Protein AF-A0A923NG20-F1 (afdb_monomer_lite)

Radius of gyration: 29.88 Å; chains: 1; bounding box: 45×65×89 Å

Organism: NCBI:txid2763644

pLDDT: mean 80.41, std 17.24, range [39.41, 97.44]

Structure (mmCIF, N/CA/C/O backbone):
data_AF-A0A923NG20-F1
#
_entry.id   AF-A0A923NG20-F1
#
loop_
_atom_site.group_PDB
_atom_site.id
_atom_site.type_symbol
_atom_site.label_atom_id
_atom_site.label_alt_id
_atom_site.label_comp_id
_atom_site.label_asym_id
_atom_site.label_entity_id
_atom_site.label_seq_id
_atom_site.pdbx_PDB_ins_code
_atom_site.Cartn_x
_atom_site.Cartn_y
_atom_site.Cartn_z
_atom_site.occupancy
_atom_site.B_iso_or_equiv
_atom_site.auth_seq_id
_atom_site.auth_comp_id
_atom_site.auth_asym_id
_atom_site.auth_atom_id
_atom_site.pdbx_PDB_model_num
ATOM 1 N N . MET A 1 1 ? -19.474 54.830 -67.918 1.00 56.19 1 MET A N 1
ATOM 2 C CA . MET A 1 1 ? -18.705 54.546 -66.685 1.00 56.19 1 MET A CA 1
ATOM 3 C C . MET A 1 1 ? -19.682 53.939 -65.686 1.00 56.19 1 MET A C 1
ATOM 5 O O . MET A 1 1 ? -20.847 54.285 -65.805 1.00 56.19 1 MET A O 1
ATOM 9 N N . GLU A 1 2 ? -19.210 53.059 -64.791 1.00 54.00 2 GLU A N 1
ATOM 10 C CA . GLU A 1 2 ? -19.953 52.134 -63.886 1.00 54.00 2 GLU A CA 1
ATOM 11 C C . GLU A 1 2 ? -20.268 50.767 -64.541 1.00 54.00 2 GLU A C 1
ATOM 13 O O . GLU A 1 2 ? -21.149 50.670 -65.385 1.00 54.00 2 GLU A O 1
ATOM 18 N N . THR A 1 3 ? -19.420 49.725 -64.484 1.00 66.88 3 THR A N 1
ATOM 19 C CA . THR A 1 3 ? -18.945 48.844 -63.380 1.00 66.88 3 THR A CA 1
ATOM 20 C C . THR A 1 3 ? -20.034 48.015 -62.691 1.00 66.88 3 THR A C 1
ATOM 22 O O . THR A 1 3 ? -20.450 48.321 -61.580 1.00 66.88 3 THR A O 1
ATOM 25 N N . GLY A 1 4 ? -20.421 46.901 -63.319 1.00 59.19 4 GLY A N 1
ATOM 26 C CA . GLY A 1 4 ? -21.027 45.751 -62.641 1.00 59.19 4 GLY A CA 1
ATOM 27 C C . GLY A 1 4 ? -19.992 44.637 -62.494 1.00 59.19 4 GLY A C 1
ATOM 28 O O . GLY A 1 4 ? -19.890 43.771 -63.357 1.00 59.19 4 GLY A O 1
ATOM 29 N N . PHE A 1 5 ? -19.173 44.714 -61.443 1.00 60.91 5 PHE A N 1
ATOM 30 C CA . PHE A 1 5 ? -18.238 43.661 -61.046 1.00 60.91 5 PHE A CA 1
ATOM 31 C C . PHE A 1 5 ? -19.027 42.418 -60.623 1.00 60.91 5 PHE A C 1
ATOM 33 O O . PHE A 1 5 ? -19.890 42.497 -59.752 1.00 60.91 5 PHE A O 1
ATOM 40 N N . ILE A 1 6 ? -18.707 41.261 -61.198 1.00 67.94 6 ILE A N 1
ATOM 41 C CA . ILE A 1 6 ? -19.095 39.981 -60.606 1.00 67.94 6 ILE A CA 1
ATOM 42 C C . ILE A 1 6 ? -18.105 39.734 -59.472 1.00 67.94 6 ILE A C 1
ATOM 44 O O . ILE A 1 6 ? -16.934 39.444 -59.716 1.00 67.94 6 ILE A O 1
ATOM 48 N N . THR A 1 7 ? -18.550 39.919 -58.235 1.00 65.69 7 THR A N 1
ATOM 49 C CA . THR A 1 7 ? -17.768 39.587 -57.044 1.00 65.69 7 THR A CA 1
ATOM 50 C C . THR A 1 7 ? -17.602 38.065 -56.983 1.00 65.69 7 THR A C 1
ATOM 52 O O . THR A 1 7 ? -18.611 37.355 -56.949 1.00 65.69 7 THR A O 1
ATOM 55 N N . PRO A 1 8 ? -16.370 37.528 -56.986 1.00 71.69 8 PRO A N 1
ATOM 56 C CA . PRO A 1 8 ? -16.162 36.094 -56.835 1.00 71.69 8 PRO A CA 1
ATOM 57 C C . PRO A 1 8 ? -16.614 35.647 -55.445 1.00 71.69 8 PRO A C 1
ATOM 59 O O . PRO A 1 8 ? -16.351 36.330 -54.454 1.00 71.69 8 PRO A O 1
ATOM 62 N N . ILE A 1 9 ? -17.275 34.492 -55.372 1.00 73.81 9 ILE A N 1
ATOM 63 C CA . ILE A 1 9 ? -17.686 33.882 -54.104 1.00 73.81 9 ILE A CA 1
ATOM 64 C C . ILE A 1 9 ? -16.421 33.538 -53.311 1.00 73.81 9 ILE A C 1
ATOM 66 O O . ILE A 1 9 ? -15.647 32.666 -53.704 1.00 73.81 9 ILE A O 1
ATOM 70 N N . GLN A 1 10 ? -16.212 34.240 -52.200 1.00 69.31 10 GLN A N 1
ATOM 71 C CA . GLN A 1 10 ? -15.175 33.924 -51.226 1.00 69.31 10 GLN A CA 1
ATOM 72 C C . GLN A 1 10 ? -15.714 32.845 -50.288 1.00 69.31 10 GLN A C 1
ATOM 74 O O . GLN A 1 10 ? -16.764 33.011 -49.667 1.00 69.31 10 GLN A O 1
ATOM 79 N N . ILE A 1 11 ? -15.007 31.721 -50.214 1.00 72.06 11 ILE A N 1
ATOM 80 C CA . ILE A 1 11 ? -15.287 30.664 -49.241 1.00 72.06 11 ILE A CA 1
ATOM 81 C C . ILE A 1 11 ? -14.956 31.251 -47.857 1.00 72.06 11 ILE A C 1
ATOM 83 O O . ILE A 1 11 ? -13.846 31.760 -47.695 1.00 72.06 11 ILE A O 1
ATOM 87 N N . PRO A 1 12 ? -15.877 31.242 -46.876 1.00 64.81 12 PRO A N 1
ATOM 88 C CA . PRO A 1 12 ? -15.592 31.789 -45.554 1.00 64.81 12 PRO A CA 1
ATOM 89 C C . PRO A 1 12 ? -14.424 31.023 -44.916 1.00 64.81 12 PRO A C 1
ATOM 91 O O . PRO A 1 12 ? -14.451 29.793 -44.853 1.00 64.81 12 PRO A O 1
ATOM 94 N N . GLU A 1 13 ? -13.405 31.746 -44.433 1.00 59.59 13 GLU A N 1
ATOM 95 C CA . GLU A 1 13 ? -12.200 31.181 -43.790 1.00 59.59 13 GLU A CA 1
ATOM 96 C C . GLU A 1 13 ? -12.524 30.244 -42.609 1.00 59.59 13 GLU A C 1
ATOM 98 O O . GLU A 1 13 ? -11.712 29.398 -42.242 1.00 59.59 13 GLU A O 1
ATOM 103 N N . SER A 1 14 ? -13.742 30.313 -42.064 1.00 59.16 14 SER A N 1
ATOM 104 C CA . SER A 1 14 ? -14.224 29.431 -40.999 1.00 59.16 14 SER A CA 1
ATOM 105 C C . SER A 1 14 ? -14.473 27.979 -41.423 1.00 59.16 14 SER A C 1
ATOM 107 O O . SER A 1 14 ? -14.622 27.132 -40.551 1.00 59.16 14 SER A O 1
ATOM 109 N N . LEU A 1 15 ? -14.495 27.656 -42.724 1.00 56.03 15 LEU A N 1
ATOM 110 C CA . LEU A 1 15 ? -14.604 26.266 -43.202 1.00 56.03 15 LEU A CA 1
ATOM 111 C C . LEU A 1 15 ? -13.257 25.532 -43.251 1.00 56.03 15 LEU A C 1
ATOM 113 O O . LEU A 1 15 ? -13.236 24.308 -43.338 1.00 56.03 15 LEU A O 1
ATOM 117 N N . PHE A 1 16 ? -12.146 26.270 -43.184 1.00 58.75 16 PHE A N 1
ATOM 118 C CA . PHE A 1 16 ? -10.800 25.708 -43.036 1.00 58.75 16 PHE A CA 1
ATOM 119 C C . PHE A 1 16 ? -10.296 25.761 -41.595 1.00 58.75 16 PHE A C 1
ATOM 121 O O . PHE A 1 16 ? -9.258 25.176 -41.289 1.00 58.75 16 PHE A O 1
ATOM 128 N N . GLN A 1 17 ? -11.059 26.375 -40.688 1.00 57.69 17 GLN A N 1
ATOM 129 C CA . GLN A 1 17 ? -10.922 26.112 -39.266 1.00 57.69 17 GLN A CA 1
ATOM 130 C C . GLN A 1 17 ? -11.603 24.768 -38.973 1.00 57.69 17 GLN A C 1
ATOM 132 O O . GLN A 1 17 ? -12.651 24.690 -38.336 1.00 57.69 17 GLN A O 1
ATOM 137 N N . THR A 1 18 ? -10.985 23.686 -39.454 1.00 47.91 18 THR A N 1
ATOM 138 C CA . THR A 1 18 ? -11.006 22.444 -38.689 1.00 47.91 18 THR A CA 1
ATOM 139 C C . THR A 1 18 ? -10.525 22.858 -37.316 1.00 47.91 18 THR A C 1
ATOM 141 O O . THR A 1 18 ? -9.363 23.241 -37.164 1.00 47.91 18 THR A O 1
ATOM 144 N N . ASP A 1 19 ? -11.466 22.905 -36.374 1.00 47.62 19 ASP A N 1
ATOM 145 C CA . ASP A 1 19 ? -11.202 22.899 -34.950 1.00 47.62 19 ASP A CA 1
ATOM 146 C C . ASP A 1 19 ? -9.984 22.012 -34.752 1.00 47.62 19 ASP A C 1
ATOM 148 O O . ASP A 1 19 ? -10.009 20.813 -35.043 1.00 47.62 19 ASP A O 1
ATOM 152 N N . SER A 1 20 ? -8.867 22.656 -34.437 1.00 51.12 20 SER A N 1
ATOM 153 C CA . SER A 1 20 ? -7.595 22.025 -34.167 1.00 51.12 20 SER A CA 1
ATOM 154 C C . SER A 1 20 ? -7.740 21.299 -32.838 1.00 51.12 20 SER A C 1
ATOM 156 O O . SER A 1 20 ? -7.137 21.661 -31.831 1.00 51.12 20 SER A O 1
ATOM 158 N N . THR A 1 21 ? -8.584 20.271 -32.833 1.00 47.34 21 THR A N 1
ATOM 159 C CA . THR A 1 21 ? -8.534 19.200 -31.873 1.00 47.34 21 THR A CA 1
ATOM 160 C C . THR A 1 21 ? -7.180 18.542 -32.075 1.00 47.34 21 THR A C 1
ATOM 162 O O . THR A 1 21 ? -6.831 18.101 -33.169 1.00 47.34 21 THR A O 1
ATOM 165 N N . GLN A 1 22 ? -6.435 18.494 -30.977 1.00 51.75 22 GLN A N 1
ATOM 166 C CA . GLN A 1 22 ? -5.120 17.888 -30.846 1.00 51.75 22 GLN A CA 1
ATOM 167 C C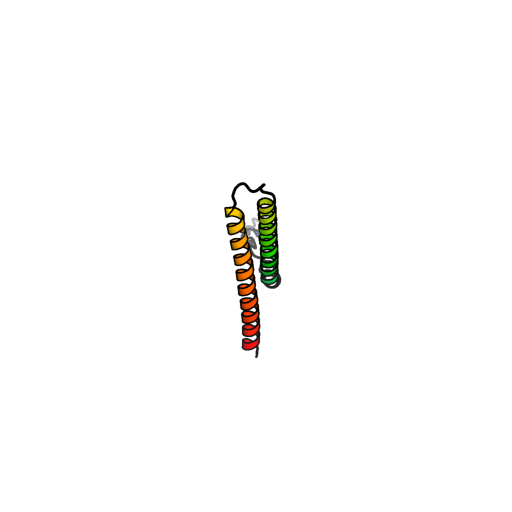 . GLN A 1 22 ? -3.961 18.734 -31.384 1.00 51.75 22 GLN A C 1
ATOM 169 O O . GLN A 1 22 ? -3.292 18.439 -32.371 1.00 51.75 22 GLN A O 1
ATOM 174 N N . THR A 1 23 ? -3.621 19.734 -30.574 1.00 39.41 23 THR A N 1
ATOM 175 C CA . THR A 1 23 ? -2.231 19.993 -30.196 1.00 39.41 23 THR A CA 1
ATOM 176 C C . THR A 1 23 ? -1.521 18.673 -29.858 1.00 39.41 23 THR A C 1
ATOM 178 O O . THR A 1 23 ? -1.455 18.253 -28.705 1.00 39.41 23 THR A O 1
ATOM 181 N N . VAL A 1 24 ? -0.978 17.998 -30.870 1.00 47.84 24 VAL A N 1
ATOM 182 C CA . VAL A 1 24 ? 0.093 17.011 -30.709 1.00 47.84 24 VAL A CA 1
ATOM 183 C C . VAL A 1 24 ? 1.361 17.817 -30.458 1.00 47.84 24 VAL A C 1
ATOM 185 O O . VAL A 1 24 ? 2.144 18.122 -31.350 1.00 47.84 24 VAL A O 1
ATOM 188 N N . GLY A 1 25 ? 1.484 18.277 -29.222 1.00 47.03 25 GLY A N 1
ATOM 189 C CA . GLY A 1 25 ? 2.571 19.116 -28.761 1.00 47.03 25 GLY A CA 1
ATOM 190 C C . GLY A 1 25 ? 2.692 18.948 -27.261 1.00 47.03 25 GLY A C 1
ATOM 191 O O . GLY A 1 25 ? 2.121 19.744 -26.524 1.00 47.03 25 GLY A O 1
ATOM 192 N N . SER A 1 26 ? 3.448 17.918 -26.855 1.00 45.06 26 SER A N 1
ATOM 193 C CA . SER A 1 26 ? 3.917 17.580 -25.489 1.00 45.06 26 SER A CA 1
ATOM 194 C C . SER A 1 26 ? 3.394 16.273 -24.867 1.00 45.06 26 SER A C 1
ATOM 196 O O . SER A 1 26 ? 3.396 16.144 -23.650 1.00 45.06 26 SER A O 1
ATOM 198 N N . THR A 1 27 ? 3.040 15.249 -25.650 1.00 47.94 27 THR A N 1
ATOM 199 C CA . THR A 1 27 ? 2.799 13.893 -25.095 1.00 47.94 27 THR A CA 1
ATOM 200 C C . THR A 1 27 ? 4.069 13.255 -24.496 1.00 47.94 27 THR A C 1
ATOM 202 O O . THR A 1 27 ? 3.987 12.331 -23.694 1.00 47.94 27 THR A O 1
ATOM 205 N N . ASP A 1 28 ? 5.260 13.765 -24.822 1.00 51.53 28 ASP A N 1
ATOM 206 C CA . ASP A 1 28 ? 6.535 13.194 -24.358 1.00 51.53 28 ASP A CA 1
ATOM 207 C C . ASP A 1 28 ? 6.865 13.537 -22.887 1.00 51.53 28 ASP A C 1
ATOM 209 O O . ASP A 1 28 ? 7.531 12.777 -22.182 1.00 51.53 28 ASP A O 1
ATOM 213 N N . THR A 1 29 ? 6.362 14.668 -22.379 1.00 52.44 29 THR A N 1
ATOM 214 C CA . THR A 1 29 ? 6.586 15.081 -20.981 1.00 52.44 29 THR A CA 1
ATOM 215 C C . THR A 1 29 ? 5.569 14.445 -20.035 1.00 52.44 29 THR A C 1
ATOM 217 O O . THR A 1 29 ? 5.930 14.066 -18.922 1.00 52.44 29 THR A O 1
ATOM 220 N N . GLU A 1 30 ? 4.324 14.269 -20.487 1.00 56.47 30 GLU A N 1
ATOM 221 C CA . GLU A 1 30 ? 3.260 13.604 -19.723 1.00 56.47 30 GLU A CA 1
ATOM 222 C C . GLU A 1 30 ? 3.631 12.138 -19.448 1.00 56.47 30 GLU A C 1
ATOM 224 O O . GLU A 1 30 ? 3.593 11.678 -18.310 1.00 56.47 30 GLU A O 1
ATOM 229 N N . ASN A 1 31 ? 4.136 11.431 -20.465 1.00 59.28 31 ASN A N 1
ATOM 230 C CA . ASN A 1 31 ? 4.442 10.004 -20.370 1.00 59.28 31 ASN A CA 1
ATOM 231 C C . ASN A 1 31 ? 5.626 9.684 -19.432 1.00 59.28 31 ASN A C 1
ATOM 233 O O . ASN A 1 31 ? 5.670 8.623 -18.809 1.00 59.28 31 ASN A O 1
ATOM 237 N N . ARG A 1 32 ? 6.572 10.621 -19.259 1.00 61.72 32 ARG A N 1
ATOM 238 C CA . ARG A 1 32 ? 7.698 10.470 -18.313 1.00 61.72 32 ARG A CA 1
ATOM 239 C C . ARG A 1 32 ? 7.264 10.555 -16.844 1.00 61.72 32 ARG A C 1
ATOM 241 O O . ARG A 1 32 ? 7.999 10.073 -15.983 1.00 61.72 32 ARG A O 1
ATOM 248 N N . GLY A 1 33 ? 6.102 11.150 -16.557 1.00 79.25 33 GLY A N 1
ATOM 249 C CA . GLY A 1 33 ? 5.526 11.252 -15.211 1.00 79.25 33 GLY A CA 1
ATOM 250 C C . GLY A 1 33 ? 4.647 10.064 -14.819 1.00 79.25 33 GLY A C 1
ATOM 251 O O . GLY A 1 33 ? 4.683 9.645 -13.666 1.00 79.25 33 GLY A O 1
ATOM 252 N N . ILE A 1 34 ? 3.952 9.448 -15.783 1.00 82.75 34 ILE A N 1
ATOM 253 C CA . ILE A 1 34 ? 2.924 8.420 -15.528 1.00 82.75 34 ILE A CA 1
ATOM 254 C C . ILE A 1 34 ? 3.441 7.262 -14.664 1.00 82.75 34 ILE A C 1
ATOM 256 O O . ILE A 1 34 ? 2.764 6.846 -13.728 1.00 82.75 34 ILE A O 1
ATOM 260 N N . PHE A 1 35 ? 4.652 6.751 -14.922 1.00 83.19 35 PHE A N 1
ATOM 261 C CA . PHE A 1 35 ? 5.220 5.676 -14.097 1.00 83.19 35 PHE A CA 1
ATOM 262 C C . PHE A 1 35 ? 5.450 6.117 -12.648 1.00 83.19 35 PHE A C 1
ATOM 264 O O . PHE A 1 35 ? 5.096 5.394 -11.718 1.00 83.19 35 PHE A O 1
ATOM 271 N N . LYS A 1 36 ? 6.033 7.306 -12.453 1.00 87.44 36 LYS A N 1
ATOM 272 C CA . LYS A 1 36 ? 6.273 7.867 -11.121 1.00 87.44 36 LYS A CA 1
ATOM 273 C C . LYS A 1 36 ? 4.949 8.049 -10.385 1.00 87.44 36 LYS A C 1
ATOM 275 O O . LYS A 1 36 ? 4.877 7.718 -9.204 1.00 87.44 36 LYS A O 1
ATOM 280 N N . ASP A 1 37 ? 3.924 8.539 -11.070 1.00 90.81 37 ASP A N 1
ATOM 281 C CA . ASP A 1 37 ? 2.617 8.803 -10.476 1.00 90.81 37 ASP A CA 1
ATOM 282 C C . ASP A 1 37 ? 1.922 7.496 -10.082 1.00 90.81 37 ASP A C 1
ATOM 284 O O . ASP A 1 37 ? 1.493 7.354 -8.941 1.00 90.81 37 ASP A O 1
ATOM 288 N N . ILE A 1 38 ? 1.894 6.493 -10.968 1.00 89.44 38 ILE A N 1
ATOM 289 C CA . ILE A 1 38 ? 1.362 5.156 -10.657 1.00 89.44 38 ILE A CA 1
ATOM 290 C C . ILE A 1 38 ? 2.119 4.526 -9.482 1.00 89.44 38 ILE A C 1
ATOM 292 O O . ILE A 1 38 ? 1.493 4.029 -8.550 1.00 89.44 38 ILE A O 1
ATOM 296 N N . PHE A 1 39 ? 3.454 4.572 -9.494 1.00 90.88 39 PHE A N 1
ATOM 297 C CA . PHE A 1 39 ? 4.268 4.014 -8.415 1.00 90.88 39 PHE A CA 1
ATOM 298 C C . PHE A 1 39 ? 4.019 4.733 -7.084 1.00 90.88 39 PHE A C 1
ATOM 300 O O . PHE A 1 39 ? 3.853 4.085 -6.056 1.00 90.88 39 PHE A O 1
ATOM 307 N N . THR A 1 40 ? 3.934 6.065 -7.102 1.00 93.25 40 THR A N 1
ATOM 308 C CA . THR A 1 40 ? 3.626 6.864 -5.906 1.00 93.25 40 THR A CA 1
ATOM 309 C C . THR A 1 40 ? 2.239 6.519 -5.368 1.00 93.25 40 THR A C 1
ATOM 311 O O . THR A 1 40 ? 2.086 6.311 -4.170 1.00 93.25 40 THR A O 1
ATOM 314 N N . ASN A 1 41 ? 1.244 6.378 -6.248 1.00 94.19 41 ASN A N 1
ATOM 315 C CA . ASN A 1 41 ? -0.105 5.968 -5.866 1.00 94.19 41 ASN A CA 1
ATOM 316 C C . ASN A 1 41 ? -0.137 4.562 -5.257 1.00 94.19 41 ASN A C 1
ATOM 318 O O . ASN A 1 41 ? -0.841 4.353 -4.279 1.00 94.19 41 ASN A O 1
ATOM 322 N N . MET A 1 42 ? 0.642 3.611 -5.779 1.00 92.56 42 MET A N 1
ATOM 323 C CA . MET A 1 42 ? 0.737 2.267 -5.194 1.00 92.56 42 MET A CA 1
ATOM 324 C C . MET A 1 42 ? 1.400 2.273 -3.818 1.00 92.56 42 MET A C 1
ATOM 326 O O . MET A 1 42 ? 0.936 1.577 -2.924 1.00 92.56 42 MET A O 1
ATOM 330 N N . VAL A 1 43 ? 2.457 3.067 -3.626 1.00 95.94 43 VAL A N 1
ATOM 331 C CA . VAL A 1 43 ? 3.079 3.230 -2.303 1.00 95.94 43 VAL A CA 1
ATOM 332 C C . VAL A 1 43 ? 2.081 3.831 -1.317 1.00 95.94 43 VAL A C 1
ATOM 334 O O . VAL A 1 43 ? 1.929 3.308 -0.220 1.00 95.94 43 VAL A O 1
ATOM 337 N N . ASN A 1 44 ? 1.358 4.876 -1.724 1.00 96.75 44 ASN A N 1
ATOM 338 C CA . ASN A 1 44 ? 0.309 5.467 -0.894 1.00 96.75 44 ASN A CA 1
ATOM 339 C C . ASN A 1 44 ? -0.800 4.456 -0.577 1.00 96.75 44 ASN A C 1
ATOM 341 O O . ASN A 1 44 ? -1.274 4.422 0.550 1.00 96.75 44 ASN A O 1
ATOM 345 N N . ASN A 1 45 ? -1.180 3.619 -1.546 1.00 96.00 45 ASN A N 1
ATOM 346 C CA . ASN A 1 45 ? -2.198 2.595 -1.350 1.00 96.00 45 ASN A CA 1
ATOM 347 C C . ASN A 1 45 ? -1.767 1.542 -0.321 1.00 96.00 45 ASN A C 1
ATOM 349 O O . ASN A 1 45 ? -2.577 1.187 0.524 1.00 96.00 45 ASN A O 1
ATOM 353 N N . VAL A 1 46 ? -0.502 1.105 -0.332 1.00 96.88 46 VAL A N 1
ATOM 354 C CA . VAL A 1 46 ? 0.032 0.220 0.718 1.00 96.88 46 VAL A CA 1
ATOM 355 C C . VAL A 1 46 ? -0.108 0.881 2.087 1.00 96.88 46 VAL A C 1
ATOM 357 O O . VAL A 1 46 ? -0.713 0.291 2.976 1.00 96.88 46 VAL A O 1
ATOM 360 N N . THR A 1 47 ? 0.362 2.122 2.233 1.00 97.19 47 THR A N 1
ATOM 361 C CA . THR A 1 47 ? 0.261 2.862 3.499 1.00 97.19 47 THR A CA 1
ATOM 362 C C . THR A 1 47 ? -1.188 2.993 3.978 1.00 97.19 47 THR A C 1
ATOM 364 O O . THR A 1 47 ? -1.466 2.768 5.149 1.00 97.19 47 THR A O 1
ATOM 367 N N . GLU A 1 48 ? -2.121 3.317 3.081 1.00 97.44 48 GLU A N 1
ATOM 368 C CA . GLU A 1 48 ? -3.548 3.458 3.401 1.00 97.44 48 GLU A CA 1
ATOM 369 C C . GLU A 1 48 ? -4.176 2.126 3.841 1.00 97.44 48 GLU A C 1
ATOM 371 O O . GLU A 1 48 ? -4.936 2.077 4.811 1.00 97.44 48 GLU A O 1
ATOM 376 N N . THR A 1 49 ? -3.839 1.025 3.163 1.00 96.50 49 THR A N 1
ATOM 377 C CA . THR A 1 49 ? -4.320 -0.310 3.546 1.00 96.50 49 THR A CA 1
ATOM 378 C C . THR A 1 49 ? -3.726 -0.788 4.873 1.00 96.50 49 THR A C 1
ATOM 380 O O . THR A 1 49 ? -4.439 -1.402 5.666 1.00 96.50 49 THR A O 1
ATOM 383 N N . GLU A 1 50 ? -2.461 -0.465 5.161 1.00 95.81 50 GLU A N 1
ATOM 384 C CA . GLU A 1 50 ? -1.827 -0.749 6.455 1.00 95.81 50 GLU A CA 1
ATOM 385 C C . GLU A 1 50 ? -2.458 0.073 7.587 1.00 95.81 50 GLU A C 1
ATOM 387 O O . GLU A 1 50 ? -2.782 -0.486 8.632 1.00 95.81 50 GLU A O 1
ATOM 392 N N . GLU A 1 51 ? -2.712 1.368 7.375 1.00 97.00 51 GLU A N 1
ATOM 393 C CA . GLU A 1 51 ? -3.387 2.229 8.358 1.00 97.00 51 GLU A CA 1
ATOM 394 C C . GLU A 1 51 ? -4.816 1.738 8.643 1.00 97.00 51 GLU A C 1
ATOM 396 O O . GLU A 1 51 ? -5.259 1.692 9.794 1.00 97.00 51 GLU A O 1
ATOM 401 N N . THR A 1 52 ? -5.526 1.298 7.601 1.00 95.25 52 THR A N 1
ATOM 402 C CA . THR A 1 52 ? -6.861 0.702 7.736 1.00 95.25 52 THR A CA 1
ATOM 403 C C . THR A 1 52 ? -6.813 -0.579 8.569 1.00 95.25 52 THR A C 1
ATOM 405 O O . THR A 1 52 ? -7.648 -0.768 9.456 1.00 95.25 52 THR A O 1
ATOM 408 N N . LEU A 1 53 ? -5.835 -1.454 8.318 1.00 95.25 53 LEU A N 1
ATOM 409 C CA . LEU A 1 53 ? -5.628 -2.660 9.116 1.00 95.25 53 LEU A CA 1
ATOM 410 C C . LEU A 1 53 ? -5.343 -2.312 10.581 1.00 95.25 53 LEU A C 1
ATOM 412 O O . LEU A 1 53 ? -6.023 -2.834 11.463 1.00 95.25 53 LEU A O 1
ATOM 416 N N . GLU A 1 54 ? -4.405 -1.401 10.843 1.00 94.81 54 GLU A N 1
ATOM 417 C CA . GLU A 1 54 ? -4.031 -0.986 12.200 1.00 94.81 54 GLU A CA 1
ATOM 418 C C . GLU A 1 54 ?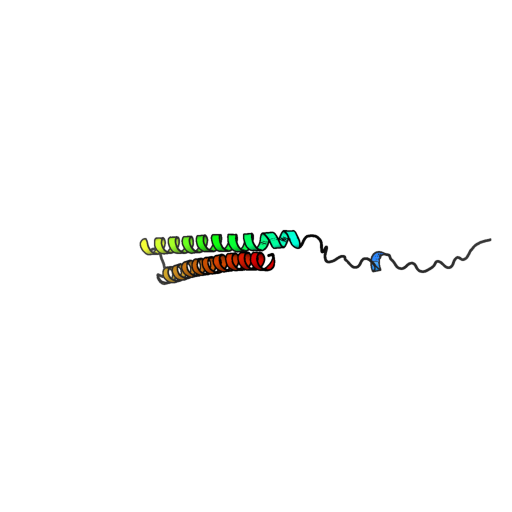 -5.235 -0.422 12.967 1.00 94.81 54 GLU A C 1
ATOM 420 O O . GLU A 1 54 ? -5.480 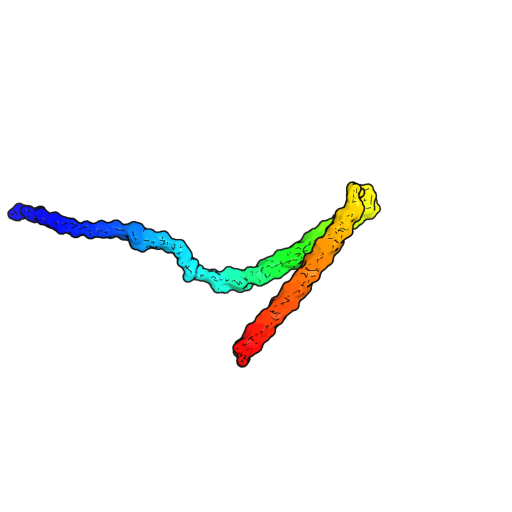-0.776 14.126 1.00 94.81 54 GLU A O 1
ATOM 425 N N . GLN A 1 55 ? -6.051 0.406 12.309 1.00 93.88 55 GLN A N 1
ATOM 426 C CA . GLN A 1 55 ? -7.273 0.940 12.900 1.00 93.88 55 GLN A CA 1
ATOM 427 C C . GLN A 1 55 ? -8.248 -0.178 13.283 1.00 93.88 55 GLN A C 1
ATOM 429 O O . GLN A 1 55 ? -8.841 -0.150 14.367 1.00 93.88 55 GLN A O 1
ATOM 434 N N . GLN A 1 56 ? -8.424 -1.175 12.418 1.00 92.81 56 GLN A N 1
ATOM 435 C CA . GLN A 1 56 ? -9.325 -2.283 12.704 1.00 92.81 56 GLN A CA 1
ATOM 436 C C . GLN A 1 56 ? -8.791 -3.214 13.795 1.00 92.81 56 GLN A C 1
ATOM 438 O O . GLN A 1 56 ? -9.563 -3.646 14.653 1.00 92.81 56 GLN A O 1
ATOM 443 N N . GLU A 1 57 ? -7.486 -3.479 13.823 1.00 92.44 57 GLU A N 1
ATOM 444 C CA . GLU A 1 57 ? -6.836 -4.223 14.905 1.00 92.44 57 GLU A CA 1
ATOM 445 C C . GLU A 1 57 ? -6.994 -3.508 16.251 1.0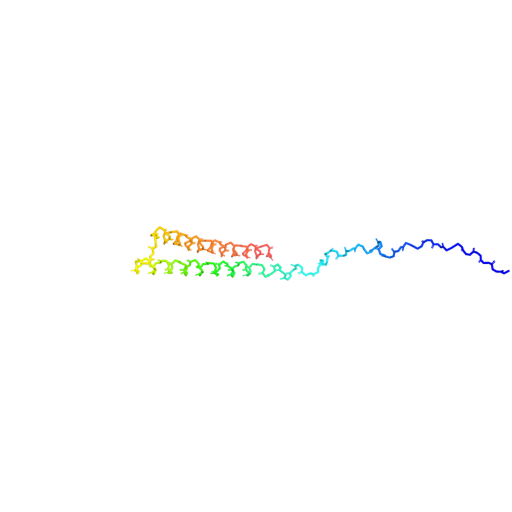0 92.44 57 GLU A C 1
ATOM 447 O O . GLU A 1 57 ? -7.283 -4.143 17.269 1.00 92.44 57 GLU A O 1
ATOM 452 N N . TYR A 1 58 ? -6.892 -2.178 16.261 1.00 93.38 58 TYR A N 1
ATOM 453 C CA . TYR A 1 58 ? -7.134 -1.370 17.452 1.00 93.38 58 TYR A CA 1
ATOM 454 C C . TYR A 1 58 ? -8.586 -1.483 17.946 1.00 93.38 58 TYR A C 1
ATOM 456 O O . TYR A 1 58 ? -8.843 -1.702 19.137 1.00 93.38 58 TYR A O 1
ATOM 464 N N . LEU A 1 59 ? -9.559 -1.369 17.041 1.00 91.50 59 LEU A N 1
ATOM 465 C CA . LEU A 1 59 ? -10.977 -1.526 17.375 1.00 91.50 59 LEU A CA 1
ATOM 466 C C . LEU A 1 59 ? -11.284 -2.939 17.885 1.00 91.50 59 LEU A C 1
ATOM 468 O O . LEU A 1 59 ? -12.038 -3.092 18.849 1.00 91.50 59 LEU A O 1
ATOM 472 N N . LEU A 1 60 ? -10.650 -3.963 17.306 1.00 90.19 60 LEU A N 1
ATOM 473 C CA . LEU A 1 60 ? -10.753 -5.343 17.775 1.00 90.19 60 LEU A CA 1
ATOM 474 C C . LEU A 1 60 ? -10.191 -5.491 19.194 1.00 90.19 60 LEU A C 1
ATOM 476 O O . LEU A 1 60 ? -10.864 -6.036 20.068 1.00 90.19 60 LEU A O 1
ATOM 480 N N . ALA A 1 61 ? -8.986 -4.976 19.447 1.00 89.12 61 ALA A N 1
ATOM 481 C CA . ALA A 1 61 ? -8.319 -5.068 20.746 1.00 89.12 61 ALA A CA 1
ATOM 482 C C . ALA A 1 61 ? -9.081 -4.334 21.861 1.00 89.12 61 ALA A C 1
ATOM 484 O O . ALA A 1 61 ? -9.058 -4.757 23.018 1.00 89.12 61 ALA A O 1
ATOM 485 N N . THR A 1 62 ? -9.779 -3.249 21.519 1.00 93.31 62 THR A N 1
ATOM 486 C CA . THR A 1 62 ? -10.636 -2.504 22.453 1.00 93.31 62 THR A CA 1
ATOM 487 C C . THR A 1 62 ? -12.052 -3.077 22.577 1.00 93.31 62 THR A C 1
ATOM 489 O O . THR A 1 62 ? -12.821 -2.608 23.415 1.00 93.31 62 THR A O 1
ATOM 492 N N . GLY A 1 63 ? -12.402 -4.091 21.777 1.00 88.56 63 GLY A N 1
ATOM 493 C CA . GLY A 1 63 ? -13.731 -4.706 21.762 1.00 88.56 63 GLY A CA 1
ATOM 494 C C . GLY A 1 63 ? -14.830 -3.810 21.184 1.00 88.56 63 GLY A C 1
ATOM 495 O O . GLY A 1 63 ? -16.005 -4.063 21.427 1.00 88.56 63 GLY A O 1
ATOM 496 N N . GLN A 1 64 ? -14.457 -2.756 20.454 1.00 86.19 64 GLN A N 1
ATOM 497 C CA . GLN A 1 64 ? -15.370 -1.799 19.817 1.00 86.19 64 GLN A CA 1
ATOM 498 C C . GLN A 1 64 ? -15.697 -2.171 18.365 1.00 86.19 64 GLN A C 1
ATOM 500 O O . GLN A 1 64 ? -16.389 -1.423 17.680 1.00 86.19 64 GLN A O 1
ATOM 505 N N . LEU A 1 65 ? -15.168 -3.292 17.876 1.00 83.56 65 LEU A N 1
ATOM 506 C CA . LEU A 1 65 ? -15.390 -3.754 16.516 1.00 83.56 65 LEU A CA 1
ATOM 507 C C . LEU A 1 65 ? -16.690 -4.563 16.420 1.00 83.56 65 LEU A C 1
ATOM 509 O O . LEU A 1 65 ? -16.856 -5.557 17.127 1.00 83.56 65 LEU A O 1
ATOM 513 N N . ASP A 1 66 ? -17.578 -4.151 15.515 1.00 76.31 66 ASP A N 1
ATOM 514 C CA . ASP A 1 66 ? -18.868 -4.815 15.289 1.00 76.31 66 ASP A CA 1
ATOM 515 C C . ASP A 1 66 ? -18.719 -6.197 14.624 1.00 76.31 66 ASP A C 1
ATOM 517 O O . ASP A 1 66 ? -19.49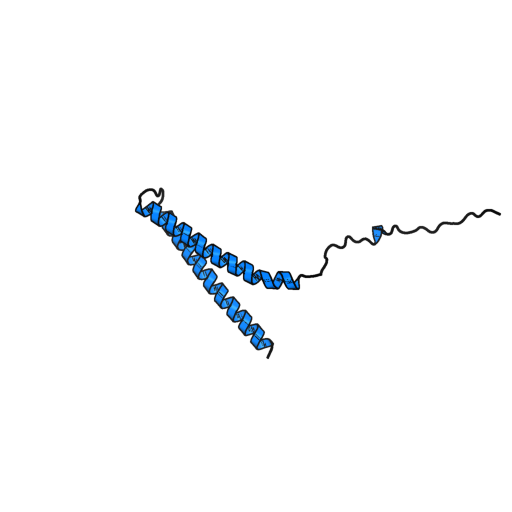6 -7.110 14.910 1.00 76.31 66 ASP A O 1
ATOM 521 N N . ASP A 1 67 ? -17.716 -6.373 13.756 1.00 83.56 67 ASP A N 1
ATOM 522 C CA . ASP A 1 67 ? -17.472 -7.614 13.015 1.00 83.56 67 ASP A CA 1
ATOM 523 C C . ASP A 1 67 ? -15.973 -7.946 12.977 1.00 83.56 67 ASP A C 1
ATOM 525 O O . ASP A 1 67 ? -15.178 -7.254 12.354 1.00 83.56 67 ASP A O 1
ATOM 529 N N . ALA A 1 68 ? -15.572 -9.045 13.619 1.00 81.38 68 ALA A N 1
ATOM 530 C CA . ALA A 1 68 ? -14.173 -9.476 13.666 1.00 81.38 68 ALA A CA 1
ATOM 531 C C . ALA A 1 68 ? -13.601 -9.889 12.296 1.00 81.38 68 ALA A C 1
ATOM 533 O O . ALA A 1 68 ? -12.380 -9.947 12.131 1.00 81.38 68 ALA A O 1
ATOM 534 N N . HIS A 1 69 ? -14.449 -10.195 11.310 1.00 88.38 69 HIS A N 1
ATOM 535 C CA . HIS A 1 69 ? -13.994 -10.612 9.987 1.00 88.38 69 HIS A CA 1
ATOM 536 C C . HIS A 1 69 ? -13.393 -9.454 9.184 1.00 88.38 69 HIS A C 1
ATOM 538 O O . HIS A 1 69 ? -12.558 -9.684 8.307 1.00 88.38 69 HIS A O 1
ATOM 544 N N . THR A 1 70 ? -13.749 -8.211 9.513 1.00 88.62 70 THR A N 1
ATOM 545 C CA . THR A 1 70 ? -13.258 -7.026 8.805 1.00 88.62 70 THR A CA 1
ATOM 546 C C . THR A 1 70 ? -11.741 -6.884 8.937 1.00 88.62 70 THR A C 1
ATOM 548 O O . THR A 1 70 ? -11.083 -6.542 7.960 1.00 88.62 70 THR A O 1
ATOM 551 N N . VAL A 1 71 ? -11.166 -7.254 10.089 1.00 91.62 71 VAL A N 1
ATOM 552 C CA . VAL A 1 71 ? -9.708 -7.239 10.318 1.00 91.62 71 VAL A CA 1
ATOM 553 C C . VAL A 1 71 ? -9.007 -8.205 9.372 1.00 91.62 71 VAL A C 1
ATOM 555 O O . VAL A 1 71 ? -7.969 -7.890 8.803 1.00 91.62 71 VAL A O 1
ATOM 558 N N . THR A 1 72 ? -9.597 -9.383 9.156 1.00 92.50 72 THR A N 1
ATOM 559 C CA . THR A 1 72 ? -9.031 -10.385 8.239 1.00 92.50 72 THR A CA 1
ATOM 560 C C . THR A 1 72 ? -9.103 -9.913 6.785 1.00 92.50 72 THR A C 1
ATOM 562 O O . THR A 1 72 ? -8.184 -10.168 6.004 1.00 92.50 72 THR A O 1
ATOM 565 N N . ILE A 1 73 ? -10.175 -9.202 6.420 1.00 94.00 73 ILE A N 1
ATOM 566 C CA . ILE A 1 73 ? -10.319 -8.578 5.100 1.00 94.00 73 ILE A CA 1
ATOM 567 C C . ILE A 1 73 ? -9.265 -7.481 4.922 1.00 94.00 73 ILE A C 1
ATOM 569 O O . ILE A 1 73 ? -8.503 -7.545 3.962 1.00 94.00 73 ILE A O 1
ATOM 573 N N . ALA A 1 74 ? -9.151 -6.552 5.875 1.00 94.00 74 ALA A N 1
ATOM 574 C CA . ALA A 1 74 ? -8.158 -5.479 5.843 1.00 94.00 74 ALA A CA 1
ATOM 575 C C . ALA A 1 74 ? -6.723 -6.030 5.774 1.00 94.00 74 ALA A C 1
ATOM 577 O O . ALA A 1 74 ? -5.902 -5.539 5.005 1.00 94.00 74 ALA A O 1
ATOM 578 N N . ALA A 1 75 ? -6.437 -7.116 6.498 1.00 94.81 75 ALA A N 1
ATOM 579 C CA . ALA A 1 75 ? -5.137 -7.782 6.447 1.00 94.81 75 ALA A CA 1
ATOM 580 C C . ALA A 1 75 ? -4.852 -8.374 5.062 1.00 94.81 75 ALA A C 1
ATOM 582 O O . ALA A 1 75 ? -3.736 -8.282 4.554 1.00 94.81 75 ALA A O 1
ATOM 583 N N . SER A 1 76 ? -5.872 -8.961 4.433 1.00 95.88 76 SER A N 1
ATOM 584 C CA . SER A 1 76 ? -5.760 -9.489 3.073 1.00 95.88 76 SER A CA 1
ATOM 585 C C . SER A 1 76 ? -5.536 -8.366 2.058 1.00 95.88 76 SER A C 1
ATOM 587 O O . SER A 1 76 ? -4.710 -8.516 1.162 1.00 95.88 76 SER A O 1
ATOM 589 N N . GLU A 1 77 ? -6.228 -7.233 2.203 1.00 95.12 77 GLU A N 1
ATOM 590 C CA . GLU A 1 77 ? -6.055 -6.048 1.354 1.00 95.12 77 GLU A CA 1
ATOM 591 C C . GLU A 1 77 ? -4.648 -5.459 1.467 1.00 95.12 77 GLU A C 1
ATOM 593 O O . GLU A 1 77 ? -3.993 -5.272 0.440 1.00 95.12 77 GLU A O 1
ATOM 598 N N . ALA A 1 78 ? -4.149 -5.260 2.690 1.00 96.50 78 ALA A N 1
ATOM 599 C CA . ALA A 1 78 ? -2.792 -4.776 2.931 1.00 96.50 78 ALA A CA 1
ATOM 600 C C . ALA A 1 78 ? -1.737 -5.710 2.321 1.00 96.50 78 ALA A C 1
ATOM 602 O O . ALA A 1 78 ? -0.840 -5.266 1.601 1.00 96.50 78 ALA A O 1
ATOM 603 N N . GLN A 1 79 ? -1.887 -7.023 2.516 1.00 96.94 79 GLN A N 1
ATOM 604 C CA . GLN A 1 79 ? -0.976 -8.003 1.928 1.00 96.94 79 GLN A CA 1
ATOM 605 C C . GLN A 1 79 ? -0.998 -7.962 0.391 1.00 96.94 79 GLN A C 1
ATOM 607 O O . GLN A 1 79 ? 0.058 -7.946 -0.244 1.00 96.94 79 GLN A O 1
ATOM 612 N N . MET A 1 80 ? -2.184 -7.902 -0.224 1.00 96.81 80 MET A N 1
ATOM 613 C CA . MET A 1 80 ? -2.318 -7.810 -1.682 1.00 96.81 80 MET A CA 1
ATOM 614 C C . MET A 1 80 ? -1.704 -6.521 -2.244 1.00 96.81 80 MET A C 1
ATOM 616 O O . MET A 1 80 ? -1.070 -6.563 -3.302 1.00 96.81 80 MET A O 1
ATOM 620 N N . ALA A 1 81 ? -1.869 -5.387 -1.556 1.00 96.50 81 ALA A N 1
ATOM 621 C CA . ALA A 1 81 ? -1.281 -4.112 -1.958 1.00 96.50 81 ALA A CA 1
ATOM 622 C C . ALA A 1 81 ? 0.254 -4.192 -1.983 1.00 96.50 81 ALA A C 1
ATOM 624 O O . ALA A 1 81 ? 0.888 -3.787 -2.965 1.00 96.50 81 ALA A O 1
ATOM 625 N N . VAL A 1 82 ? 0.858 -4.788 -0.948 1.00 96.69 82 VAL A N 1
ATOM 626 C CA . VAL A 1 82 ? 2.309 -5.019 -0.878 1.00 96.69 82 VAL A CA 1
ATOM 627 C C . VAL A 1 82 ? 2.774 -5.932 -2.012 1.00 96.69 82 VAL A C 1
ATOM 629 O O . VAL A 1 82 ? 3.735 -5.609 -2.717 1.00 96.69 82 VAL A O 1
ATOM 632 N N . ASP A 1 83 ? 2.083 -7.049 -2.237 1.00 96.94 83 ASP A N 1
ATOM 633 C CA . ASP A 1 83 ? 2.440 -8.005 -3.287 1.00 96.94 83 ASP A CA 1
ATOM 634 C C . ASP A 1 83 ? 2.386 -7.365 -4.682 1.00 96.94 83 ASP A C 1
ATOM 636 O O . ASP A 1 83 ? 3.264 -7.601 -5.522 1.00 96.94 83 ASP A O 1
ATOM 640 N N . LEU A 1 84 ? 1.383 -6.519 -4.932 1.00 95.19 84 LEU A N 1
ATOM 641 C CA . LEU A 1 84 ? 1.260 -5.760 -6.172 1.00 95.19 84 LEU A CA 1
ATOM 642 C C . LEU A 1 84 ? 2.414 -4.763 -6.339 1.00 95.19 84 LEU A C 1
ATOM 644 O O . LEU A 1 84 ? 3.017 -4.697 -7.415 1.00 95.19 84 LEU A O 1
ATOM 648 N N . LEU A 1 85 ? 2.764 -4.022 -5.284 1.00 94.88 85 LEU A N 1
ATOM 649 C CA . LEU A 1 85 ? 3.880 -3.076 -5.301 1.00 94.88 85 LEU A CA 1
ATOM 650 C C . LEU A 1 85 ? 5.204 -3.780 -5.630 1.00 94.88 85 LEU A C 1
ATOM 652 O O . LEU A 1 85 ? 5.982 -3.292 -6.455 1.00 94.88 85 LEU A O 1
ATOM 656 N N . VAL A 1 86 ? 5.459 -4.945 -5.030 1.00 96.25 86 VAL A N 1
ATOM 657 C CA . VAL A 1 86 ? 6.667 -5.741 -5.295 1.00 96.25 86 VAL A CA 1
ATOM 658 C C . VAL A 1 86 ? 6.713 -6.204 -6.752 1.00 96.25 86 VAL A C 1
ATOM 660 O O . VAL A 1 86 ? 7.750 -6.064 -7.409 1.00 96.25 86 VAL A O 1
ATOM 663 N N . GLN A 1 87 ? 5.600 -6.710 -7.288 1.00 94.88 87 GLN A N 1
ATOM 664 C CA . GLN A 1 87 ? 5.511 -7.121 -8.693 1.00 94.88 87 GLN A CA 1
ATOM 665 C C . GLN A 1 87 ? 5.783 -5.952 -9.644 1.00 94.88 87 GLN A C 1
ATOM 667 O O . GLN A 1 87 ? 6.561 -6.086 -10.591 1.00 94.88 87 GLN A O 1
ATOM 672 N N . MET A 1 88 ? 5.205 -4.787 -9.360 1.00 92.12 88 MET A N 1
ATOM 673 C CA . MET A 1 88 ? 5.400 -3.572 -10.147 1.00 92.12 88 MET A CA 1
ATOM 674 C C . MET A 1 88 ? 6.837 -3.056 -10.077 1.00 92.12 88 MET A C 1
ATOM 676 O O . MET A 1 88 ? 7.414 -2.713 -11.111 1.00 92.12 88 MET A O 1
ATOM 680 N N . ARG A 1 89 ? 7.457 -3.074 -8.891 1.00 90.62 89 ARG A N 1
ATOM 681 C CA . ARG A 1 89 ? 8.878 -2.752 -8.705 1.00 90.62 89 ARG A CA 1
ATOM 682 C C . ARG A 1 89 ? 9.764 -3.652 -9.561 1.00 90.62 89 ARG A C 1
ATOM 684 O O . ARG A 1 89 ? 10.645 -3.153 -10.258 1.00 90.62 89 ARG A O 1
ATOM 691 N N . ASN A 1 90 ? 9.535 -4.963 -9.522 1.00 94.62 90 ASN A N 1
ATOM 692 C CA . ASN A 1 90 ? 10.316 -5.917 -10.307 1.00 94.62 90 ASN A CA 1
ATOM 693 C C . ASN A 1 90 ? 10.124 -5.674 -11.809 1.00 94.62 90 ASN A C 1
ATOM 695 O O . ASN A 1 90 ? 11.102 -5.542 -12.540 1.00 94.62 90 ASN A O 1
ATOM 699 N N . LYS A 1 91 ? 8.876 -5.492 -12.257 1.00 92.06 91 LYS A N 1
ATOM 700 C CA . LYS A 1 91 ? 8.570 -5.233 -13.667 1.00 92.06 91 LYS A CA 1
ATOM 701 C C . LYS A 1 91 ? 9.199 -3.937 -14.185 1.00 92.06 91 LYS A C 1
ATOM 703 O O . LYS A 1 91 ? 9.632 -3.889 -15.334 1.00 92.06 91 LYS A O 1
ATOM 708 N N . ALA A 1 92 ? 9.265 -2.903 -13.349 1.00 88.38 92 ALA A N 1
ATOM 709 C CA . ALA A 1 92 ? 9.923 -1.646 -13.685 1.00 88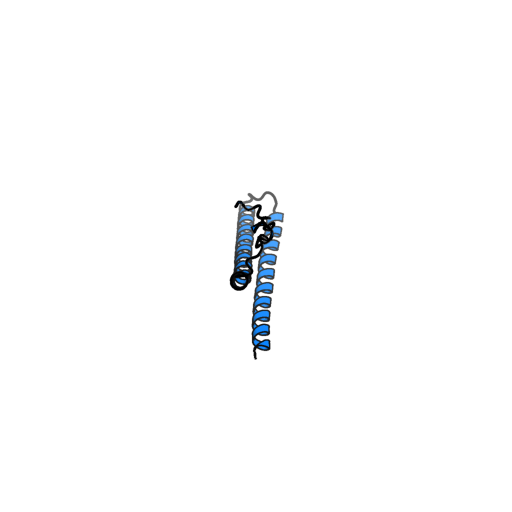.38 92 ALA A CA 1
ATOM 710 C C . ALA A 1 92 ? 11.437 -1.817 -13.884 1.00 88.38 92 ALA A C 1
ATOM 712 O O . ALA A 1 92 ? 11.991 -1.292 -14.850 1.00 88.38 92 ALA A O 1
ATOM 713 N N . LEU A 1 93 ? 12.098 -2.581 -13.007 1.00 91.12 93 LEU A N 1
ATOM 714 C CA . LEU A 1 93 ? 13.520 -2.907 -13.147 1.00 91.12 93 LEU A CA 1
ATOM 715 C C . LEU A 1 93 ? 13.784 -3.740 -14.407 1.00 91.12 93 LEU A C 1
ATOM 717 O O . LEU A 1 93 ? 14.732 -3.456 -15.136 1.00 91.12 93 LEU A O 1
ATOM 721 N N . ASP A 1 94 ? 12.925 -4.716 -14.703 1.00 91.75 94 ASP A N 1
ATOM 722 C CA . ASP A 1 94 ? 13.025 -5.524 -15.921 1.00 91.75 94 ASP A CA 1
ATOM 723 C C . ASP A 1 94 ? 12.891 -4.664 -17.183 1.00 91.75 94 ASP A C 1
ATOM 725 O O . ASP A 1 94 ? 13.701 -4.780 -18.100 1.00 91.75 94 ASP A O 1
ATOM 729 N N . ALA A 1 95 ? 11.906 -3.760 -17.222 1.00 88.62 95 ALA A N 1
ATOM 730 C CA . ALA A 1 95 ? 11.714 -2.842 -18.342 1.00 88.62 95 ALA A CA 1
ATOM 731 C C . ALA A 1 95 ? 12.922 -1.911 -18.534 1.00 88.62 95 ALA A C 1
ATOM 733 O O . ALA A 1 95 ? 13.357 -1.690 -19.663 1.00 88.62 95 ALA A O 1
ATOM 734 N N . TYR A 1 96 ? 13.501 -1.405 -17.441 1.00 87.25 96 TYR A N 1
ATOM 735 C CA . TYR A 1 96 ? 14.730 -0.615 -17.494 1.00 87.25 96 TYR A CA 1
ATOM 736 C C . TYR A 1 96 ? 15.904 -1.419 -18.075 1.00 87.25 96 TYR A C 1
ATOM 738 O O . TYR A 1 96 ? 16.581 -0.950 -18.992 1.00 87.25 96 TYR A O 1
ATOM 746 N N . ASN A 1 97 ? 16.115 -2.647 -17.593 1.00 90.44 97 ASN A N 1
ATOM 747 C CA . ASN A 1 97 ? 17.174 -3.531 -18.086 1.00 90.44 97 ASN A CA 1
ATOM 748 C C . ASN A 1 97 ? 16.991 -3.885 -19.574 1.00 90.44 97 ASN A C 1
ATOM 750 O O . ASN A 1 97 ? 17.968 -3.922 -20.323 1.00 90.44 97 ASN A O 1
ATOM 754 N N . GLU A 1 98 ? 15.753 -4.114 -20.019 1.00 89.31 98 GLU A N 1
ATOM 755 C CA . GLU A 1 98 ? 15.412 -4.387 -21.421 1.00 89.31 98 GLU A CA 1
ATOM 756 C C . GLU A 1 98 ? 15.787 -3.215 -22.336 1.00 89.31 98 GLU A C 1
ATOM 758 O O . GLU A 1 98 ? 16.474 -3.407 -23.342 1.00 89.31 98 GLU A O 1
ATOM 763 N N . LEU A 1 99 ? 15.399 -1.990 -21.961 1.00 85.12 99 LEU A N 1
ATOM 764 C CA . LEU A 1 99 ? 15.750 -0.776 -22.705 1.00 85.12 99 LEU A CA 1
ATOM 765 C C . LEU A 1 99 ? 17.266 -0.596 -22.804 1.00 85.12 99 LEU A C 1
ATOM 767 O O . LEU A 1 99 ? 17.785 -0.234 -23.863 1.00 85.12 99 LEU A O 1
ATOM 771 N N . MET A 1 100 ? 17.985 -0.885 -21.717 1.00 86.69 100 MET A N 1
ATOM 772 C CA . MET A 1 100 ? 19.439 -0.789 -21.695 1.00 86.69 100 MET A CA 1
ATOM 773 C C . MET A 1 100 ? 20.105 -1.851 -22.587 1.00 86.69 100 MET A C 1
ATOM 775 O O . MET A 1 100 ? 21.132 -1.563 -23.194 1.00 86.69 100 MET A O 1
ATOM 779 N N . ARG A 1 101 ? 19.510 -3.047 -22.726 1.00 86.56 101 ARG A N 1
ATOM 780 C CA . ARG A 1 101 ? 20.000 -4.103 -23.631 1.00 86.56 101 ARG A CA 1
ATOM 781 C C . ARG A 1 101 ? 19.768 -3.775 -25.106 1.00 86.56 101 ARG A C 1
ATOM 783 O O . ARG A 1 101 ? 20.619 -4.091 -25.922 1.00 86.56 101 ARG A O 1
ATOM 790 N N . ILE A 1 102 ? 18.628 -3.176 -25.453 1.00 87.56 102 ILE A N 1
ATOM 791 C CA . ILE A 1 102 ? 18.324 -2.764 -26.837 1.00 87.56 102 ILE A CA 1
ATOM 792 C C . ILE A 1 102 ? 19.226 -1.605 -27.290 1.00 87.56 102 ILE A C 1
ATOM 794 O O . ILE A 1 102 ? 19.519 -1.481 -28.475 1.00 87.56 102 ILE A O 1
ATOM 798 N N . SER A 1 103 ? 19.644 -0.750 -26.355 1.00 64.19 103 SER A N 1
ATOM 799 C CA . SER A 1 103 ? 20.433 0.454 -26.646 1.00 64.19 103 SER A CA 1
ATOM 800 C C . SER A 1 103 ? 21.939 0.203 -26.816 1.00 64.19 103 SER A C 1
ATOM 802 O O . SER A 1 103 ? 22.665 1.162 -27.080 1.00 64.19 103 SER A O 1
ATOM 804 N N . LEU A 1 104 ? 22.412 -1.036 -26.628 1.00 57.19 104 LEU A N 1
ATOM 805 C CA . LEU A 1 104 ? 23.826 -1.421 -26.710 1.00 57.19 104 LEU A CA 1
ATOM 806 C C . LEU A 1 104 ? 24.147 -2.214 -27.983 1.00 57.19 104 LEU A C 1
ATOM 808 O O . LEU A 1 104 ? 23.299 -3.030 -28.405 1.00 57.19 104 LEU A O 1
#

Secondary structure (DSSP, 8-state):
---------PPPGGGT--------S-HHHHHHHHHHHHHHHHHHHHHHHHHHHHHHHHHHHTT--S-THHHHHHHHHHHHHHHHHHHHHHHHHHHHHHHHHHT-

Sequence (104 aa):
METGFITPIQIPESLFQTDSTQTVGSTDTENRGIFKDIFTNMVNNVTETEETLEQQEYLLATGQLDDAHTVTIAASEAQMAVDLLVQMRNKALDAYNELMRISL

Foldseek 3Di:
DDDDDPDDDDDPCVVVPPPPPDPPPPPPVVVVCVLVVVLVVLVVQLVVLVVQLVVQVVCVVVVNDPDPVVNVVSVVSNVVSVVVSVVSVVVVVVVVVVVVVVVD

InterPro domains:
  IPR001624 Flagellar hook-basal body complex protein FliE [MF_00724] (7-104)
  IPR001624 Flagellar hook-basal body complex protein FliE [PF02049] (22-103)
  IPR001624 Flagellar hook-basal body complex protein FliE [PR01006] (34-50)
  IPR001624 Flagellar hook-basal body complex protein FliE [PR01006] (68-84)
  IPR001624 Flagellar hook-basal body complex protein FliE [PR01006] (89-102)
  IPR001624 Flagellar hook-basal body complex protein FliE [PTHR34653] (17-103)
  IPR001624 Flagellar hook-basal body complex protein FliE [TIGR00205] (17-103)